Protein AF-A0A1M6KWZ3-F1 (afdb_monomer_lite)

Organism: NCBI:txid1122189

pL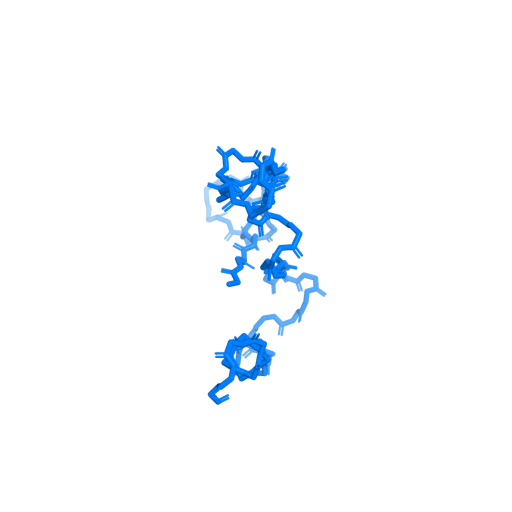DDT: mean 95.09, std 5.5, range [56.88, 98.44]

Radius of gyration: 14.54 Å; chains: 1; bounding box: 37×16×40 Å

Structure (mmCIF, N/CA/C/O backbone):
data_AF-A0A1M6KWZ3-F1
#
_entry.id   AF-A0A1M6KWZ3-F1
#
loop_
_atom_site.group_PDB
_atom_site.id
_atom_site.type_symbol
_atom_site.label_atom_id
_atom_site.label_alt_id
_atom_site.label_comp_id
_atom_site.label_asym_id
_atom_site.label_entity_id
_atom_site.label_seq_id
_atom_site.pdbx_PDB_ins_code
_atom_site.Cartn_x
_atom_site.Cartn_y
_atom_site.Cartn_z
_atom_site.occupancy
_atom_site.B_iso_or_equiv
_atom_site.auth_seq_id
_atom_site.auth_comp_id
_atom_site.auth_asym_id
_atom_site.auth_atom_id
_atom_site.pdbx_PDB_model_num
ATOM 1 N N . MET A 1 1 ? -5.775 2.944 2.281 1.00 93.25 1 MET A N 1
ATOM 2 C CA . MET A 1 1 ? -4.758 2.155 1.543 1.00 93.25 1 MET A CA 1
ATOM 3 C C . MET A 1 1 ? -3.498 2.986 1.359 1.00 93.25 1 MET A C 1
ATOM 5 O O . MET A 1 1 ? -3.598 4.206 1.408 1.00 93.25 1 MET A O 1
ATOM 9 N N . GLY A 1 2 ? -2.353 2.348 1.124 1.00 96.81 2 GLY A N 1
ATOM 10 C CA . GLY A 1 2 ? -1.100 3.003 0.725 1.00 96.81 2 GLY A CA 1
ATOM 11 C C . GLY A 1 2 ? -0.474 2.317 -0.491 1.00 96.81 2 GLY A C 1
ATOM 12 O O . GLY A 1 2 ? -0.754 1.145 -0.745 1.00 96.81 2 GLY A O 1
ATOM 13 N N . ILE A 1 3 ? 0.357 3.035 -1.247 1.00 97.94 3 ILE A N 1
ATOM 14 C CA . ILE A 1 3 ? 1.077 2.495 -2.408 1.00 97.94 3 ILE A CA 1
ATOM 15 C C . ILE A 1 3 ? 2.545 2.903 -2.296 1.00 97.94 3 ILE A C 1
ATOM 17 O O . ILE A 1 3 ? 2.866 4.088 -2.241 1.00 97.94 3 ILE A O 1
ATOM 21 N N . TYR A 1 4 ? 3.432 1.917 -2.265 1.00 98.25 4 TYR A N 1
ATOM 22 C CA . TYR A 1 4 ? 4.867 2.116 -2.369 1.00 98.25 4 TYR A CA 1
ATOM 23 C C . TYR A 1 4 ? 5.264 2.359 -3.827 1.00 98.25 4 TYR A C 1
ATOM 25 O O . TYR A 1 4 ? 4.836 1.628 -4.720 1.00 98.25 4 TYR A O 1
ATOM 33 N N . ILE A 1 5 ? 6.113 3.365 -4.051 1.00 97.06 5 ILE A N 1
ATOM 34 C CA . ILE A 1 5 ? 6.599 3.759 -5.386 1.00 97.06 5 ILE A CA 1
ATOM 35 C C . ILE A 1 5 ? 8.120 3.637 -5.544 1.00 97.06 5 I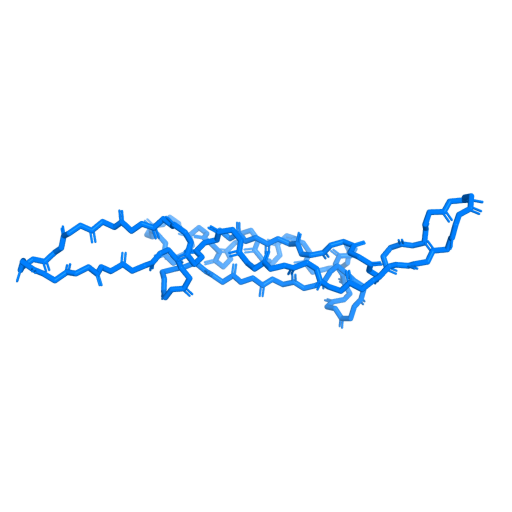LE A C 1
ATOM 37 O O . ILE A 1 5 ? 8.648 4.032 -6.570 1.00 97.06 5 ILE A O 1
ATOM 41 N N . HIS A 1 6 ? 8.831 3.083 -4.556 1.00 96.88 6 HIS A N 1
ATOM 42 C CA . HIS A 1 6 ? 10.298 2.959 -4.571 1.00 96.88 6 HIS A CA 1
ATOM 43 C C . HIS A 1 6 ? 10.845 2.197 -5.795 1.00 96.88 6 HIS A C 1
ATOM 45 O O . HIS A 1 6 ? 11.931 2.501 -6.274 1.00 96.88 6 HIS A O 1
ATOM 51 N N . ASN A 1 7 ? 10.064 1.262 -6.348 1.00 96.69 7 ASN A N 1
ATOM 52 C CA . ASN A 1 7 ? 10.415 0.529 -7.568 1.00 96.69 7 ASN A CA 1
ATOM 53 C C . ASN A 1 7 ? 10.103 1.288 -8.871 1.00 96.69 7 ASN A C 1
ATOM 55 O O . ASN A 1 7 ? 10.461 0.818 -9.951 1.00 96.69 7 ASN A O 1
ATOM 59 N N . VAL A 1 8 ? 9.417 2.434 -8.812 1.00 95.69 8 VAL A N 1
ATOM 60 C CA . VAL A 1 8 ? 9.191 3.277 -9.992 1.00 95.69 8 VAL A CA 1
ATOM 61 C C . VAL A 1 8 ? 10.507 3.943 -10.355 1.00 95.69 8 VAL A C 1
ATOM 63 O O . VAL A 1 8 ? 11.122 4.606 -9.528 1.00 95.69 8 VAL A O 1
ATOM 66 N N . LYS A 1 9 ? 10.933 3.761 -11.605 1.00 94.44 9 LYS A N 1
ATOM 67 C CA . LYS A 1 9 ? 12.194 4.313 -12.085 1.00 94.44 9 LYS A CA 1
ATOM 68 C C . LYS A 1 9 ? 12.105 5.836 -12.207 1.00 94.44 9 LYS A C 1
ATOM 70 O O . LYS A 1 9 ? 11.441 6.351 -13.105 1.00 94.44 9 LYS A O 1
ATOM 75 N N . ASP A 1 10 ? 12.816 6.533 -11.337 1.00 90.88 10 ASP A N 1
ATOM 76 C CA . ASP A 1 10 ? 13.156 7.940 -11.474 1.00 90.88 10 ASP A CA 1
ATOM 77 C C . ASP A 1 10 ? 14.183 8.132 -12.615 1.00 90.88 10 ASP A C 1
ATOM 79 O O . ASP A 1 10 ? 15.128 7.341 -12.747 1.00 90.88 10 ASP A O 1
ATOM 83 N N . PRO A 1 11 ? 14.024 9.162 -13.469 1.00 90.19 11 PRO A N 1
ATOM 84 C CA . PRO A 1 11 ? 14.915 9.403 -14.603 1.00 90.19 11 PRO A CA 1
ATOM 85 C C . PRO A 1 11 ? 16.367 9.741 -14.230 1.00 90.19 11 PRO A C 1
ATOM 87 O O . PRO A 1 11 ? 17.230 9.626 -15.099 1.00 90.19 11 PRO A O 1
ATOM 90 N N . GLN A 1 12 ? 16.656 10.161 -12.996 1.00 93.19 12 GLN A N 1
ATOM 91 C CA . GLN A 1 12 ? 17.997 10.584 -12.577 1.00 93.19 12 GLN A CA 1
ATOM 92 C C . GLN A 1 12 ? 18.763 9.471 -11.856 1.00 93.19 12 GLN A C 1
ATOM 94 O O . GLN A 1 12 ? 19.955 9.285 -12.092 1.00 93.19 12 GLN A O 1
ATOM 99 N N . SER A 1 13 ? 18.081 8.737 -10.980 1.00 90.88 13 SER A N 1
ATOM 100 C CA . SER A 1 13 ? 18.698 7.845 -9.989 1.00 90.88 13 SER A CA 1
ATOM 101 C C . SER A 1 13 ? 18.266 6.382 -10.105 1.00 90.88 13 SER A C 1
ATOM 103 O O . SER A 1 13 ? 18.877 5.511 -9.489 1.00 90.88 13 SER A O 1
ATOM 105 N N . GLY A 1 14 ? 17.280 6.071 -10.951 1.00 93.38 14 GLY A N 1
ATOM 106 C CA . GLY A 1 14 ? 16.763 4.714 -11.082 1.00 93.38 14 GLY A CA 1
ATOM 107 C C . GLY A 1 14 ? 15.691 4.415 -10.035 1.00 93.38 14 GLY A C 1
ATOM 108 O O . GLY A 1 14 ? 14.711 5.138 -9.944 1.00 93.38 14 GLY A O 1
ATOM 109 N N . THR A 1 15 ? 15.821 3.319 -9.297 1.00 95.38 15 THR A N 1
ATOM 110 C CA . THR A 1 15 ? 14.880 2.931 -8.228 1.00 95.38 15 THR A CA 1
ATOM 111 C C . THR A 1 15 ? 15.553 3.052 -6.868 1.00 95.38 15 THR A C 1
ATOM 113 O O . THR A 1 15 ? 16.780 3.050 -6.790 1.00 95.38 15 THR A O 1
ATOM 116 N N . ASP A 1 16 ? 14.764 3.074 -5.800 1.00 94.94 16 ASP A N 1
ATOM 117 C CA . ASP A 1 16 ? 15.264 3.150 -4.424 1.00 94.94 16 ASP A CA 1
ATOM 118 C C . ASP A 1 16 ? 14.768 1.963 -3.579 1.00 94.94 16 ASP A C 1
ATOM 120 O O . ASP A 1 16 ? 13.947 1.151 -4.016 1.00 94.94 16 ASP A O 1
ATOM 124 N N . PHE A 1 17 ? 15.264 1.849 -2.350 1.00 95.50 17 PHE A N 1
ATOM 125 C CA . PHE A 1 17 ? 14.786 0.898 -1.360 1.00 95.50 17 PHE A CA 1
ATOM 126 C C . PHE A 1 17 ? 13.417 1.296 -0.807 1.00 95.50 17 PHE A C 1
ATOM 128 O O . PHE A 1 17 ? 13.024 2.462 -0.741 1.00 95.50 17 PHE A O 1
ATOM 135 N N . LYS A 1 18 ? 12.672 0.290 -0.350 1.00 96.50 18 LYS A N 1
ATOM 136 C CA . LYS A 1 18 ? 11.382 0.499 0.298 1.00 96.50 18 LYS A CA 1
ATOM 137 C C . LYS A 1 18 ? 11.553 1.274 1.608 1.00 96.50 18 LYS A C 1
ATOM 139 O O . LYS A 1 18 ? 12.187 0.785 2.538 1.00 96.50 18 LYS A O 1
ATOM 144 N N . GLY A 1 19 ? 10.913 2.437 1.709 1.00 96.62 19 GLY A N 1
ATOM 145 C CA . GLY A 1 19 ? 10.814 3.182 2.965 1.00 96.62 19 GLY A CA 1
ATOM 146 C C . GLY A 1 19 ? 9.912 2.507 4.009 1.00 96.62 19 GLY A C 1
ATOM 147 O O . GLY A 1 19 ? 9.075 1.656 3.687 1.00 96.62 19 GLY A O 1
ATOM 148 N N . SER A 1 20 ? 10.047 2.924 5.270 1.00 97.62 20 SER A N 1
ATOM 149 C CA . SER A 1 20 ? 9.185 2.477 6.373 1.00 97.62 20 SER A CA 1
ATOM 150 C C . SER A 1 20 ? 7.709 2.778 6.102 1.00 97.62 20 SER A C 1
ATOM 152 O O . SER A 1 20 ? 7.378 3.774 5.458 1.00 97.62 20 SER A O 1
ATOM 154 N N . ASN A 1 21 ? 6.802 1.932 6.597 1.00 97.25 21 ASN A N 1
ATOM 155 C CA . ASN A 1 21 ? 5.367 2.162 6.455 1.00 97.25 21 ASN A CA 1
ATOM 156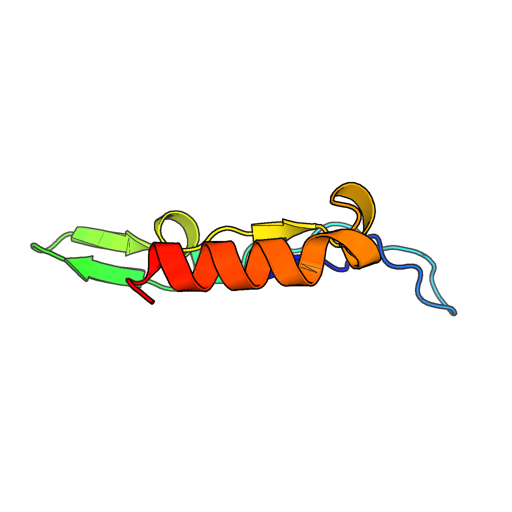 C C . ASN A 1 21 ? 4.917 3.333 7.350 1.00 97.25 21 ASN A C 1
ATOM 158 O O . ASN A 1 21 ? 4.993 3.215 8.573 1.00 97.25 21 ASN A O 1
ATOM 162 N N . PRO A 1 22 ? 4.380 4.438 6.800 1.00 96.75 22 PRO A N 1
ATOM 163 C CA . PRO A 1 22 ? 3.880 5.537 7.625 1.00 96.75 22 PRO A CA 1
ATOM 164 C C . PRO A 1 22 ? 2.733 5.114 8.551 1.00 96.75 22 PRO A C 1
ATOM 166 O O . PRO A 1 22 ? 2.560 5.696 9.620 1.00 96.75 22 PRO A O 1
ATOM 169 N N . PHE A 1 23 ? 1.971 4.081 8.176 1.00 97.12 23 PHE A N 1
ATOM 170 C CA . PHE A 1 23 ? 0.863 3.572 8.980 1.00 97.12 23 PHE A CA 1
ATOM 171 C C . PHE A 1 23 ? 1.296 2.865 10.271 1.00 97.12 23 PHE A C 1
ATOM 173 O O . PHE A 1 23 ? 0.455 2.663 11.145 1.00 97.12 23 PHE A O 1
ATOM 180 N N . ASP A 1 24 ? 2.582 2.540 10.427 1.00 97.00 24 ASP A N 1
ATOM 181 C CA . ASP A 1 24 ? 3.124 2.043 11.698 1.00 97.00 24 ASP A CA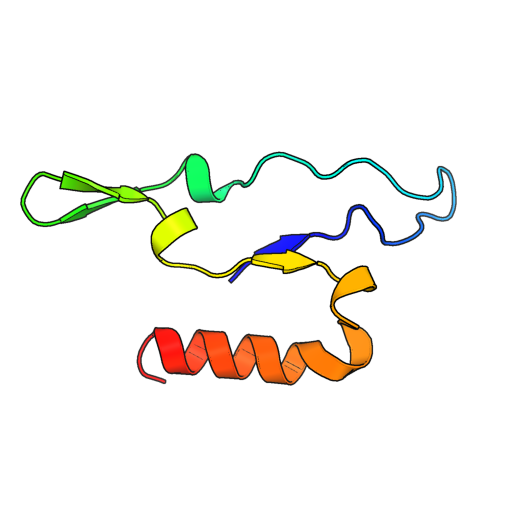 1
ATOM 182 C C . ASP A 1 24 ? 3.258 3.164 12.745 1.00 97.00 24 ASP A C 1
ATOM 184 O O . ASP A 1 24 ? 3.382 2.893 13.936 1.00 97.00 24 ASP A O 1
ATOM 188 N N . ASN A 1 25 ? 3.182 4.432 12.324 1.00 96.94 25 ASN A N 1
ATOM 189 C CA . ASN A 1 25 ? 3.321 5.587 13.215 1.00 96.94 25 ASN A CA 1
ATOM 190 C C . ASN A 1 25 ? 1.978 6.147 13.702 1.00 96.94 25 ASN A C 1
ATOM 192 O O . ASN A 1 25 ? 1.955 6.983 14.607 1.00 96.94 25 ASN A O 1
ATOM 196 N N . TRP A 1 26 ? 0.858 5.717 13.115 1.00 96.38 26 TRP A N 1
ATOM 197 C CA . TRP A 1 26 ? -0.477 6.223 13.437 1.00 96.38 26 TRP A CA 1
ATOM 198 C C . TRP A 1 26 ? -1.366 5.117 13.985 1.00 96.38 26 TRP A C 1
ATOM 200 O O . TRP A 1 26 ? -1.346 3.986 13.504 1.00 96.38 26 TRP A O 1
ATOM 210 N N . TYR A 1 27 ? -2.167 5.457 14.988 1.00 97.38 27 TYR A N 1
ATOM 211 C CA . TYR A 1 27 ? -3.092 4.537 15.631 1.00 97.38 27 TYR A CA 1
ATOM 212 C C . TYR A 1 27 ? -4.342 5.272 16.105 1.00 97.38 27 TYR A C 1
ATOM 214 O O . TYR A 1 27 ? -4.344 6.489 16.289 1.00 97.38 27 TYR A O 1
ATOM 222 N N . VAL A 1 28 ? -5.398 4.500 16.324 1.00 96.44 28 VAL A N 1
ATOM 223 C CA . VAL A 1 28 ? -6.571 4.904 17.104 1.00 96.44 28 VAL A CA 1
ATOM 224 C C . VAL A 1 28 ? -6.671 4.010 18.326 1.00 96.44 28 VAL A C 1
ATOM 226 O O . VAL A 1 28 ? -6.242 2.858 18.293 1.00 96.44 28 VAL A O 1
ATOM 229 N N . GLU A 1 29 ? -7.242 4.525 19.404 1.00 96.62 29 GLU A N 1
ATOM 230 C CA . GLU A 1 29 ? -7.555 3.704 20.568 1.00 96.62 29 GLU A CA 1
ATOM 231 C C . GLU A 1 29 ? -8.948 3.088 20.403 1.00 96.62 29 GLU A C 1
ATOM 233 O O . GLU A 1 29 ? -9.912 3.780 20.071 1.00 96.62 29 GLU A O 1
ATOM 238 N N . ARG A 1 30 ? -9.045 1.770 20.598 1.00 94.69 30 ARG A N 1
ATOM 239 C CA . ARG A 1 30 ? -10.303 1.013 20.650 1.00 94.69 30 ARG A CA 1
ATOM 240 C C . ARG A 1 30 ? -10.249 0.108 21.871 1.00 94.69 30 ARG A C 1
ATOM 242 O O . ARG A 1 30 ? -9.281 -0.628 22.030 1.00 94.69 30 ARG A O 1
ATOM 249 N N . ASP A 1 31 ? -11.238 0.222 22.752 1.00 94.69 31 ASP A N 1
ATOM 250 C CA . ASP A 1 31 ? -11.321 -0.556 23.997 1.00 94.69 31 ASP A CA 1
ATOM 251 C C . ASP A 1 31 ? -10.038 -0.488 24.855 1.00 94.69 31 ASP A C 1
ATOM 253 O O . ASP A 1 31 ? -9.596 -1.473 25.443 1.00 94.69 31 ASP A O 1
ATOM 257 N N . GLY A 1 32 ? -9.397 0.689 24.897 1.00 93.88 32 GLY A N 1
ATOM 258 C CA . GLY A 1 32 ? -8.147 0.919 25.635 1.00 93.88 32 GLY A CA 1
ATOM 259 C C . GLY A 1 32 ? -6.887 0.328 24.985 1.00 93.88 32 GLY A C 1
ATOM 260 O O . GLY A 1 32 ? -5.809 0.401 25.571 1.00 93.88 32 GLY A O 1
ATOM 261 N N . GLN A 1 33 ? -6.992 -0.240 23.781 1.00 95.88 33 GLN A N 1
ATOM 262 C CA . GLN A 1 33 ? -5.867 -0.781 23.019 1.00 95.88 33 GLN A CA 1
ATOM 263 C C . GLN A 1 33 ? -5.553 0.079 21.794 1.00 95.88 33 GLN A C 1
ATOM 265 O O . GLN A 1 33 ? -6.447 0.591 21.118 1.00 95.88 33 GLN A O 1
ATOM 270 N N . LYS A 1 34 ? -4.261 0.206 21.473 1.00 96.94 34 LYS A N 1
ATOM 271 C CA . LYS A 1 34 ? -3.809 0.884 20.253 1.00 96.94 34 LYS A CA 1
ATOM 272 C C . LYS A 1 34 ? -4.013 -0.021 19.046 1.00 96.94 34 LYS A C 1
ATOM 274 O O . LYS A 1 34 ? -3.403 -1.082 18.946 1.00 96.94 34 LYS A O 1
ATOM 279 N N . VAL A 1 35 ? -4.818 0.443 18.101 1.00 96.88 35 VAL A N 1
ATOM 280 C CA . VAL A 1 35 ? -5.013 -0.190 16.799 1.00 96.88 35 VAL A CA 1
ATOM 281 C C . VAL A 1 35 ? -4.300 0.653 15.751 1.00 96.88 35 VAL A C 1
ATOM 283 O O . VAL A 1 35 ? -4.744 1.750 15.404 1.00 96.88 35 VAL A O 1
ATOM 286 N N . TYR A 1 36 ? -3.163 0.147 15.281 1.00 96.94 36 TYR A N 1
ATOM 287 C CA . TYR A 1 36 ? -2.328 0.823 14.294 1.00 96.94 36 TYR A CA 1
ATOM 288 C C . TYR A 1 36 ? -2.977 0.847 12.916 1.00 96.94 36 TYR A C 1
ATOM 290 O O . TYR A 1 36 ? -3.693 -0.066 12.515 1.00 96.94 36 TYR A O 1
ATOM 298 N N . PHE A 1 37 ? -2.685 1.883 12.143 1.00 96.38 37 PHE A N 1
ATOM 299 C CA . PHE A 1 37 ? -3.226 2.016 10.795 1.00 96.38 37 PHE A CA 1
ATOM 300 C C . PHE A 1 37 ? -2.688 0.932 9.866 1.00 96.38 37 PHE A C 1
ATOM 302 O O . PHE A 1 37 ? -3.365 0.568 8.908 1.00 96.38 37 PHE A O 1
ATOM 309 N N . SER A 1 38 ? -1.513 0.376 10.160 1.00 96.69 38 SER A N 1
ATOM 310 C CA . SER A 1 38 ? -0.937 -0.714 9.380 1.00 96.69 38 SER A CA 1
ATOM 311 C C . SER A 1 38 ? -1.704 -2.026 9.518 1.00 96.69 38 SER A C 1
ATOM 313 O O . SER A 1 38 ? -1.649 -2.839 8.599 1.00 96.69 38 SER A O 1
ATOM 315 N N . SER A 1 39 ? -2.478 -2.214 10.596 1.00 94.50 39 SER A N 1
ATOM 316 C CA . SER A 1 39 ? -3.412 -3.342 10.711 1.00 94.50 39 SER A CA 1
ATOM 317 C C . SER A 1 39 ? -4.773 -3.064 10.067 1.00 94.50 39 SER A C 1
ATOM 319 O O . SER A 1 39 ? -5.501 -4.001 9.750 1.00 94.50 39 SER A O 1
ATOM 321 N N . LEU A 1 40 ? -5.115 -1.790 9.848 1.00 93.69 40 LEU A N 1
ATOM 322 C CA . LEU A 1 40 ? -6.404 -1.364 9.294 1.00 93.69 40 LEU A CA 1
ATOM 323 C C . LEU A 1 40 ? -6.375 -1.157 7.776 1.00 93.69 40 LEU A C 1
ATOM 325 O O . LEU A 1 40 ? -7.379 -1.382 7.104 1.00 93.69 40 LEU A O 1
ATOM 329 N N . TYR A 1 41 ? -5.249 -0.708 7.223 1.00 95.06 41 TYR A N 1
ATOM 330 C CA . TYR A 1 41 ? -5.142 -0.316 5.822 1.00 95.06 41 TYR A CA 1
ATOM 331 C C . TYR A 1 41 ? -4.070 -1.114 5.089 1.00 95.06 41 TYR A C 1
ATOM 333 O O . TYR A 1 41 ? -2.894 -1.108 5.448 1.00 95.06 41 TYR A O 1
ATOM 341 N N . LYS A 1 42 ? -4.470 -1.718 3.968 1.00 95.75 42 LYS A N 1
ATOM 342 C CA . LYS A 1 42 ? -3.557 -2.439 3.076 1.00 95.75 42 LYS A CA 1
ATOM 343 C C . LYS A 1 42 ? -2.573 -1.493 2.392 1.00 95.75 42 LYS A C 1
ATOM 345 O O . LYS A 1 42 ? -2.929 -0.368 2.015 1.00 95.75 42 LYS A O 1
ATOM 350 N N . THR A 1 43 ? -1.358 -1.990 2.189 1.00 97.38 43 THR A N 1
ATOM 351 C CA . THR A 1 43 ? -0.341 -1.359 1.347 1.00 97.38 43 THR A CA 1
ATOM 352 C C . THR A 1 43 ? -0.053 -2.235 0.133 1.00 97.38 43 THR A C 1
ATOM 354 O O . THR A 1 43 ? -0.062 -3.460 0.228 1.00 97.38 43 THR A O 1
ATOM 357 N N . TYR A 1 44 ? 0.185 -1.597 -1.007 1.00 97.75 44 TYR A N 1
ATOM 358 C CA . TYR A 1 44 ? 0.557 -2.239 -2.265 1.00 97.75 44 TYR A CA 1
ATOM 359 C C . TYR A 1 44 ? 1.892 -1.678 -2.740 1.00 97.75 44 TYR A C 1
ATOM 361 O O . TYR A 1 44 ? 2.332 -0.636 -2.260 1.00 97.75 44 TYR A O 1
ATOM 369 N N . ASP A 1 45 ? 2.529 -2.337 -3.694 1.00 98.19 45 ASP A N 1
ATOM 370 C CA . ASP A 1 45 ? 3.680 -1.791 -4.406 1.00 98.19 45 ASP A CA 1
ATOM 371 C C . ASP A 1 45 ? 3.309 -1.596 -5.874 1.00 98.19 45 ASP A C 1
ATOM 373 O O . ASP A 1 45 ? 2.714 -2.477 -6.495 1.00 98.19 45 ASP A O 1
ATOM 377 N N . TRP A 1 46 ? 3.618 -0.416 -6.409 1.00 98.12 46 TRP A N 1
ATOM 378 C CA . TRP A 1 46 ? 3.168 -0.015 -7.738 1.00 98.12 46 TRP A CA 1
ATOM 379 C C . TRP A 1 46 ? 3.708 -0.922 -8.845 1.00 98.12 46 TRP A C 1
ATOM 381 O O . TRP A 1 46 ? 2.976 -1.249 -9.774 1.00 98.12 46 TRP A O 1
ATOM 391 N N . VAL A 1 47 ? 4.973 -1.336 -8.763 1.00 97.62 47 VAL A N 1
ATOM 392 C CA . VAL A 1 47 ? 5.626 -2.079 -9.849 1.00 97.62 47 VAL A CA 1
ATOM 393 C C . VAL A 1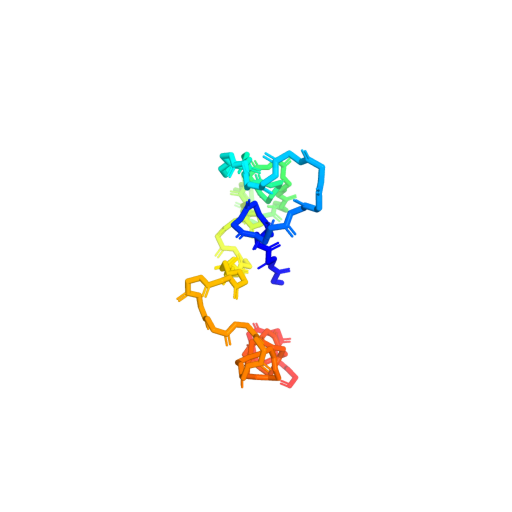 47 ? 5.366 -3.571 -9.722 1.00 97.62 47 VAL A C 1
ATOM 395 O O . VAL A 1 47 ? 4.841 -4.179 -10.650 1.00 97.62 47 VAL A O 1
ATOM 398 N N . SER A 1 48 ? 5.663 -4.164 -8.567 1.00 97.44 48 SER A N 1
ATOM 399 C CA . SER A 1 48 ? 5.441 -5.599 -8.342 1.00 97.44 48 SER A CA 1
ATOM 400 C C . SER A 1 48 ? 3.957 -5.979 -8.318 1.00 97.44 48 SER A C 1
ATOM 402 O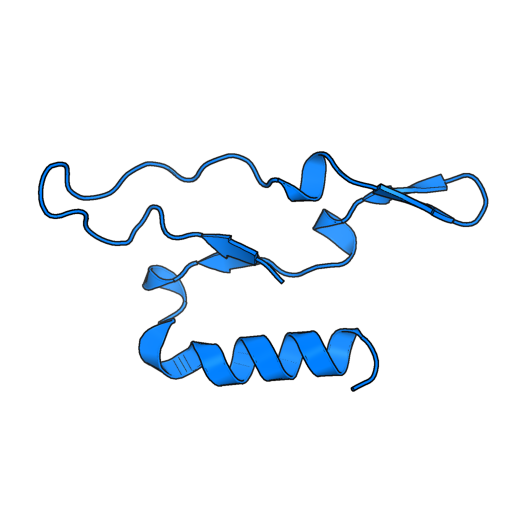 O . SER A 1 48 ? 3.611 -7.120 -8.614 1.00 97.44 48 SER A O 1
ATOM 404 N N . GLY A 1 49 ? 3.077 -5.024 -8.005 1.00 97.69 49 GLY A N 1
ATOM 405 C CA . GLY A 1 49 ? 1.630 -5.206 -8.018 1.00 97.69 49 GLY A CA 1
ATOM 406 C C . GLY A 1 49 ? 0.953 -4.934 -9.364 1.00 97.69 49 GLY A C 1
ATOM 407 O O . GLY A 1 49 ? -0.274 -5.008 -9.421 1.00 97.69 49 GLY A O 1
ATOM 408 N N . ASP A 1 50 ? 1.699 -4.601 -10.424 1.00 98.06 50 ASP A N 1
ATOM 409 C CA . ASP A 1 50 ? 1.135 -4.179 -11.716 1.00 98.06 50 ASP A CA 1
ATOM 410 C C . ASP A 1 50 ? 0.090 -3.055 -11.544 1.00 98.06 50 ASP A C 1
ATOM 412 O O . ASP A 1 50 ? -1.090 -3.161 -11.897 1.00 98.06 50 ASP A O 1
ATOM 416 N N . GLY A 1 51 ? 0.521 -1.970 -10.897 1.00 97.62 51 GLY A N 1
ATOM 417 C CA . GLY A 1 51 ? -0.349 -0.884 -10.454 1.00 97.62 51 GLY A CA 1
ATOM 418 C C . GLY A 1 51 ? -1.087 -0.188 -11.587 1.00 97.62 51 GLY A C 1
ATOM 419 O O . GLY A 1 51 ? -2.224 0.232 -11.388 1.00 97.62 51 GLY A O 1
ATOM 420 N N . TYR A 1 52 ? -0.512 -0.149 -12.792 1.00 97.38 52 TYR A N 1
ATOM 421 C CA . TYR A 1 52 ? -1.181 0.409 -13.967 1.00 97.38 52 TYR A CA 1
ATOM 422 C C . TYR A 1 52 ? -2.514 -0.298 -14.258 1.00 97.38 52 TYR A C 1
ATOM 424 O O . TYR A 1 52 ? -3.525 0.365 -14.486 1.00 97.38 52 TYR A O 1
ATOM 432 N N . ASN A 1 53 ? -2.544 -1.631 -14.175 1.00 98.44 53 ASN A N 1
ATOM 433 C CA . ASN A 1 53 ? -3.749 -2.419 -14.441 1.00 98.44 53 ASN A CA 1
ATOM 434 C C . ASN A 1 53 ? -4.608 -2.657 -13.188 1.00 98.44 53 ASN A C 1
ATOM 436 O O . ASN A 1 53 ? -5.797 -2.967 -13.300 1.00 98.44 53 ASN A O 1
ATOM 440 N N . ASN A 1 54 ? -4.025 -2.554 -11.989 1.00 98.38 54 ASN A N 1
ATOM 441 C CA . ASN A 1 54 ? -4.693 -2.940 -10.743 1.00 98.38 54 ASN A CA 1
ATOM 442 C C . ASN A 1 54 ? -5.118 -1.772 -9.843 1.00 98.38 54 ASN A C 1
ATOM 444 O O . ASN A 1 54 ? -5.849 -2.018 -8.882 1.00 98.38 54 ASN A O 1
ATOM 448 N N . LEU A 1 55 ? -4.755 -0.520 -10.153 1.00 97.94 55 LEU A N 1
ATOM 449 C CA . LEU A 1 55 ? -5.095 0.639 -9.316 1.00 97.94 55 LEU A CA 1
ATOM 450 C C . LEU A 1 55 ? -6.597 0.723 -9.007 1.00 97.94 55 LEU A C 1
ATOM 452 O O . LEU A 1 55 ? -6.973 0.856 -7.843 1.00 97.94 55 LEU A O 1
ATOM 456 N N . SER A 1 56 ? -7.458 0.582 -10.020 1.00 97.75 56 SER A N 1
ATOM 457 C CA . SER A 1 56 ? -8.916 0.624 -9.834 1.00 97.75 56 SER A CA 1
ATOM 458 C C . SER A 1 56 ? -9.398 -0.453 -8.858 1.00 97.75 56 SER A C 1
ATOM 460 O O . SER A 1 56 ? -10.187 -0.168 -7.961 1.00 97.75 56 SER A O 1
ATOM 462 N N . LYS A 1 57 ? -8.848 -1.671 -8.951 1.00 98.00 57 LYS A N 1
ATOM 463 C CA . LYS A 1 57 ? -9.187 -2.775 -8.039 1.00 98.00 57 LYS A CA 1
ATOM 464 C C . LYS A 1 57 ? -8.751 -2.483 -6.606 1.00 98.00 57 LYS A C 1
ATOM 466 O O . LYS A 1 57 ? -9.461 -2.828 -5.667 1.00 98.00 57 LYS A O 1
ATOM 471 N N . TRP A 1 58 ? -7.588 -1.860 -6.417 1.00 97.81 58 TRP A N 1
ATOM 472 C CA . TRP A 1 58 ? -7.105 -1.497 -5.083 1.00 97.81 58 TRP A CA 1
ATOM 473 C C . TRP A 1 58 ? -7.970 -0.417 -4.435 1.00 97.81 58 TRP A C 1
ATOM 475 O O . TRP A 1 58 ? -8.246 -0.504 -3.238 1.00 97.81 58 TRP A O 1
ATOM 485 N N . ILE A 1 59 ? -8.427 0.558 -5.226 1.00 96.06 59 ILE A N 1
ATOM 486 C CA . ILE A 1 59 ? -9.366 1.595 -4.779 1.00 96.06 59 ILE A CA 1
ATOM 487 C C . ILE A 1 59 ? -10.700 0.960 -4.377 1.00 96.06 59 ILE A C 1
ATOM 489 O O . ILE A 1 59 ? -11.188 1.221 -3.279 1.00 96.06 59 ILE A O 1
ATOM 493 N N . GLU A 1 60 ? -11.262 0.086 -5.214 1.00 96.69 60 GLU A N 1
ATOM 494 C CA . GLU A 1 60 ? -12.506 -0.630 -4.901 1.00 96.69 60 GLU A CA 1
ATOM 495 C C . GLU A 1 60 ? -12.377 -1.504 -3.648 1.00 96.69 60 GLU A C 1
ATOM 497 O O . GLU A 1 60 ? -13.279 -1.529 -2.813 1.00 96.69 60 GLU A O 1
ATOM 502 N N . ALA A 1 61 ? -11.253 -2.206 -3.482 1.00 95.81 61 ALA A N 1
ATOM 503 C CA . ALA A 1 61 ? -10.991 -2.988 -2.278 1.00 95.81 61 ALA A CA 1
ATOM 504 C C . ALA A 1 61 ? -10.933 -2.094 -1.031 1.00 95.81 61 ALA A C 1
ATOM 506 O O . ALA A 1 61 ? -11.508 -2.437 -0.002 1.00 95.81 61 ALA A O 1
ATOM 507 N N . ALA A 1 62 ? -10.289 -0.927 -1.130 1.00 94.38 62 ALA A N 1
ATOM 508 C CA . ALA A 1 62 ? -10.225 0.029 -0.032 1.00 94.38 62 ALA A CA 1
ATOM 509 C C . ALA A 1 62 ? -11.600 0.621 0.314 1.00 94.38 62 ALA A C 1
ATOM 511 O O . ALA A 1 62 ? -11.867 0.844 1.491 1.00 94.38 62 ALA A O 1
ATOM 512 N N . ALA A 1 63 ? -12.461 0.861 -0.681 1.00 94.12 63 ALA A N 1
ATOM 513 C CA . ALA A 1 63 ? -13.837 1.305 -0.464 1.00 94.12 63 ALA A CA 1
ATOM 514 C C . ALA A 1 63 ? -14.656 0.237 0.279 1.00 94.12 63 ALA A C 1
ATOM 516 O O . ALA A 1 63 ? -15.242 0.533 1.324 1.00 94.12 63 ALA A O 1
ATOM 517 N N . LYS A 1 64 ? -14.580 -1.020 -0.176 1.00 94.12 64 LYS A N 1
ATOM 518 C CA . LYS A 1 64 ? -15.265 -2.157 0.457 1.00 94.12 64 LYS A CA 1
ATOM 519 C C . LYS A 1 64 ? -14.815 -2.377 1.899 1.00 94.12 64 LYS A C 1
ATOM 521 O O . LYS A 1 64 ? -15.658 -2.576 2.770 1.00 94.12 64 LYS A O 1
ATOM 526 N N . ASP A 1 65 ? -13.510 -2.282 2.162 1.00 88.50 65 ASP A N 1
ATOM 527 C CA . ASP A 1 65 ? -12.931 -2.445 3.504 1.00 88.50 65 ASP A CA 1
ATOM 528 C C . ASP A 1 65 ? -13.462 -1.386 4.506 1.00 88.50 65 ASP A C 1
ATOM 530 O O . ASP A 1 65 ? -13.440 -1.623 5.713 1.00 88.50 65 ASP A O 1
ATOM 534 N N . VAL A 1 66 ? -13.979 -0.240 4.034 1.00 86.62 66 VAL A N 1
ATOM 535 C CA . VAL A 1 66 ? -14.600 0.808 4.873 1.00 86.62 66 VAL A CA 1
ATOM 536 C C . VAL A 1 66 ? -16.127 0.896 4.730 1.00 86.62 66 VAL A C 1
ATOM 538 O O . VAL A 1 66 ? -16.733 1.854 5.213 1.00 86.62 66 VAL A O 1
ATOM 541 N N . GLY A 1 67 ? -16.757 -0.096 4.093 1.00 81.38 67 GLY A N 1
ATOM 542 C CA . GLY A 1 67 ? -18.214 -0.189 3.955 1.00 81.38 67 GLY A CA 1
ATOM 543 C C . GLY A 1 67 ? -18.818 0.697 2.861 1.00 81.38 67 GLY A C 1
ATOM 544 O O . GLY A 1 67 ? -19.931 1.194 3.040 1.00 81.38 67 GLY A O 1
ATOM 545 N N . ARG A 1 68 ? -18.098 0.924 1.757 1.00 56.88 68 ARG A N 1
ATOM 546 C CA . ARG A 1 68 ? -18.581 1.635 0.561 1.00 56.88 68 ARG A CA 1
ATOM 547 C C . ARG A 1 68 ? -18.485 0.791 -0.702 1.00 56.88 68 ARG A C 1
ATOM 549 O O . ARG A 1 68 ? -17.562 -0.049 -0.791 1.00 56.88 68 ARG A O 1
#

Secondary structure (DSSP, 8-state):
-EEE-TTS-BTTTB--PPPPPGGGS-EEEETTEEEEHHHHS-EEETTTTTHHHHHHHHHHHHHHHTT-

Sequence (68 aa):
MGIYIHNVKDPQSGTDFKGSNPFDNWYVERDGQKVYFSSLYKTYDWVSGDGYNNLSKWIEAAAKDVGR

Foldseek 3Di:
DEEWEQCPQDPPPGGHDTDDDPQQVDFDDDPNDTDTVPNLADYYYCPVRVCVVCVVVNVVVRCVSVPD